Protein AF-A0A395D2G0-F1 (afdb_monomer_lite)

Radius of gyration: 17.2 Å; chains: 1; bounding box: 63×39×37 Å

Sequence (132 aa):
MIFSFTGVAGRALAVDCPNVDVDKVKRAIGGLSEFYGDVPSCLDCQRQKKPIERLICQNSGLRLMEVLDTKAAVYAYENATKSETVHSKPDCSFVHKELSNNCVDAVCVCTNLKEHTNDSRGGESPYYGETR

Secondary structure (DSSP, 8-state):
---------------PPTT--HHHHHHHHHHHHHHHTT---S--TTS--SHHHHHHHH-HHHHHHHHHHHHHHHHHHHHHHS----TTS---HIIIIIIHHH--SHHHHHHHHHHHHHHHHGGGSTTTT---

pLDDT: mean 88.2, std 17.37, range [34.91, 98.56]

Foldseek 3Di:
DDDDDPDPPPPPPQPAAPPDPQVLLVVLLVVLCVPLVLQDQPAPLVDDDFPQSVQCSVHPRSVSLSSSLQSLQQQQVCVVPVDHDPSNDTPCCCVPPVRRPPDDGNNSSNVSSQVSSCVSQPPSRSCHPPDD

Structure (mmCIF, N/CA/C/O backbone):
data_AF-A0A395D2G0-F1
#
_entry.id   AF-A0A395D2G0-F1
#
loop_
_atom_site.group_PDB
_atom_site.id
_atom_site.type_symbol
_atom_site.label_atom_id
_atom_site.label_alt_id
_atom_site.label_comp_id
_atom_site.label_asym_id
_atom_site.label_entity_id
_atom_site.label_seq_id
_atom_site.pdbx_PDB_ins_code
_atom_site.Cartn_x
_atom_site.Cartn_y
_atom_site.Cartn_z
_atom_site.occupancy
_atom_site.B_iso_or_equiv
_atom_site.auth_seq_id
_atom_site.auth_comp_id
_atom_site.auth_asym_id
_atom_site.auth_atom_id
_atom_site.pdbx_PDB_model_num
ATOM 1 N N . MET A 1 1 ? -45.392 -26.521 20.908 1.00 37.88 1 MET A N 1
ATOM 2 C CA . MET A 1 1 ? -44.823 -26.408 19.547 1.00 37.88 1 MET A CA 1
ATOM 3 C C . MET A 1 1 ? -43.849 -25.245 19.561 1.00 37.88 1 MET A C 1
ATOM 5 O O . MET A 1 1 ? -44.244 -24.152 19.939 1.00 37.88 1 MET A O 1
ATOM 9 N N . ILE A 1 2 ? -42.572 -25.517 19.301 1.00 41.78 2 ILE A N 1
ATOM 10 C CA . ILE A 1 2 ? -41.472 -24.548 19.393 1.00 41.78 2 ILE A CA 1
ATOM 11 C C . ILE A 1 2 ? -41.379 -23.826 18.044 1.00 41.78 2 ILE A C 1
ATOM 13 O O . ILE A 1 2 ? -41.197 -24.480 17.021 1.00 41.78 2 ILE A O 1
ATOM 17 N N . PHE A 1 3 ? -41.532 -22.500 18.036 1.00 39.88 3 PHE A N 1
ATOM 18 C CA . PHE A 1 3 ? -41.271 -21.675 16.856 1.00 39.88 3 PHE A CA 1
ATOM 19 C C . PHE A 1 3 ? -39.759 -21.469 16.721 1.00 39.88 3 PHE A C 1
ATOM 21 O O . PHE A 1 3 ? -39.158 -20.670 17.437 1.00 39.88 3 PHE A O 1
ATOM 28 N N . SER A 1 4 ? -39.141 -22.215 15.810 1.00 39.38 4 SER A N 1
ATOM 29 C CA . SER A 1 4 ? -37.765 -21.986 15.377 1.00 39.38 4 SER A CA 1
ATOM 30 C C . SER A 1 4 ? -37.746 -20.862 14.342 1.00 39.38 4 SER A C 1
ATOM 32 O O . SER A 1 4 ? -38.136 -21.063 13.196 1.00 39.38 4 SER A O 1
ATOM 34 N N . PHE A 1 5 ? -37.275 -19.676 14.731 1.00 46.09 5 PHE A N 1
ATOM 35 C CA . PHE A 1 5 ? -36.858 -18.655 13.772 1.00 46.09 5 PHE A CA 1
ATOM 36 C C . PHE A 1 5 ? -35.492 -19.057 13.211 1.00 46.09 5 PHE A C 1
ATOM 38 O O . PHE A 1 5 ? -34.460 -18.882 13.858 1.00 46.09 5 PHE A O 1
ATOM 45 N N . THR A 1 6 ? -35.475 -19.629 12.010 1.00 50.84 6 THR A N 1
ATOM 46 C CA . THR A 1 6 ? -34.250 -19.780 11.224 1.00 50.84 6 THR A CA 1
ATOM 47 C C . THR A 1 6 ? -33.807 -18.396 10.761 1.00 50.84 6 THR A C 1
ATOM 49 O O . THR A 1 6 ? -34.339 -17.850 9.796 1.00 50.84 6 THR A O 1
ATOM 52 N N . GLY A 1 7 ? -32.853 -17.806 11.481 1.00 44.69 7 GLY A N 1
ATOM 53 C CA . GLY A 1 7 ? -32.164 -16.602 11.041 1.00 44.69 7 GLY A CA 1
ATOM 54 C C . GLY A 1 7 ? -31.365 -16.897 9.774 1.00 44.69 7 GLY A C 1
ATOM 55 O O . GLY A 1 7 ? -30.412 -17.673 9.801 1.00 44.69 7 GLY A O 1
ATOM 56 N N . VAL A 1 8 ? -31.742 -16.271 8.660 1.00 47.66 8 VAL A N 1
ATOM 57 C CA . VAL A 1 8 ? -30.880 -16.195 7.480 1.00 47.66 8 VAL A CA 1
ATOM 58 C C . VAL A 1 8 ? -29.808 -15.156 7.790 1.00 47.66 8 VAL A C 1
ATOM 60 O O . VAL A 1 8 ? -30.015 -13.955 7.632 1.00 47.66 8 VAL A O 1
ATOM 63 N N . ALA A 1 9 ? -28.654 -15.617 8.271 1.00 48.56 9 ALA A N 1
ATOM 64 C CA . ALA A 1 9 ? -27.441 -14.816 8.261 1.00 48.56 9 ALA A CA 1
ATOM 65 C C . ALA A 1 9 ? -26.987 -14.688 6.801 1.00 48.56 9 ALA A C 1
ATOM 67 O O . ALA A 1 9 ? -26.249 -15.529 6.286 1.00 48.56 9 ALA A O 1
ATOM 68 N N . GLY A 1 10 ? -27.478 -13.658 6.111 1.00 34.91 10 GLY A N 1
ATOM 69 C CA . GLY A 1 10 ? -26.932 -13.256 4.825 1.00 34.91 10 GLY A CA 1
ATOM 70 C C . GLY A 1 10 ? -25.466 -12.890 5.026 1.00 34.91 10 GLY A C 1
ATOM 71 O O . GLY A 1 10 ? -25.157 -11.849 5.601 1.00 34.91 10 GLY A O 1
ATOM 72 N N . ARG A 1 11 ? -24.549 -13.754 4.583 1.00 41.19 11 ARG A N 1
ATOM 73 C CA . ARG A 1 11 ? -23.164 -13.347 4.360 1.00 41.19 11 ARG A CA 1
ATOM 74 C C . ARG A 1 11 ? -23.221 -12.329 3.230 1.00 41.19 11 ARG A C 1
ATOM 76 O O . ARG A 1 11 ? -23.383 -12.717 2.077 1.00 41.19 11 ARG A O 1
ATOM 83 N N . ALA A 1 12 ? -23.144 -11.042 3.562 1.00 39.81 12 ALA A N 1
ATOM 84 C CA . ALA A 1 12 ? -22.722 -10.050 2.591 1.00 39.81 12 ALA A CA 1
ATOM 85 C C . ALA A 1 12 ? -21.392 -10.572 2.043 1.00 39.81 12 ALA A C 1
ATOM 87 O O . ALA A 1 12 ? -20.414 -10.674 2.787 1.00 39.81 12 ALA A O 1
ATOM 88 N N . LEU A 1 13 ? -21.395 -11.039 0.794 1.00 41.94 13 LEU A N 1
ATOM 89 C CA . LEU A 1 13 ? -20.161 -11.334 0.093 1.00 41.94 13 LEU A CA 1
ATOM 90 C C . LEU A 1 13 ? -19.379 -10.027 0.152 1.00 41.94 13 LEU A C 1
ATOM 92 O O . LEU A 1 13 ? -19.870 -9.007 -0.334 1.00 41.94 13 LEU A O 1
ATOM 96 N N . ALA A 1 14 ? -18.236 -10.031 0.840 1.00 46.56 14 ALA A N 1
ATOM 97 C CA . ALA A 1 14 ? -17.273 -8.959 0.684 1.00 46.56 14 ALA A CA 1
ATOM 98 C C . ALA A 1 14 ? -17.068 -8.857 -0.825 1.00 46.56 14 ALA A C 1
ATOM 100 O O . ALA A 1 14 ? -16.636 -9.827 -1.442 1.00 46.56 14 ALA A O 1
ATOM 101 N N . VAL A 1 15 ? -17.538 -7.765 -1.426 1.00 52.72 15 VAL A N 1
ATOM 102 C CA . VAL A 1 15 ? -17.351 -7.530 -2.851 1.00 52.72 15 VAL A CA 1
ATOM 103 C C . VAL A 1 15 ? -15.842 -7.472 -3.024 1.00 52.72 15 VAL A C 1
ATOM 105 O O . VAL A 1 15 ? -15.211 -6.518 -2.580 1.00 52.72 15 VAL A O 1
ATOM 108 N N . ASP A 1 16 ? -15.261 -8.562 -3.520 1.00 68.69 16 ASP A N 1
ATOM 109 C CA . ASP A 1 16 ? -13.823 -8.680 -3.701 1.00 68.69 16 ASP A CA 1
ATOM 110 C C . ASP A 1 16 ? -13.337 -7.558 -4.609 1.00 68.69 16 ASP A C 1
ATOM 112 O O . ASP A 1 16 ? -14.090 -7.050 -5.446 1.00 68.69 16 ASP A O 1
ATOM 116 N N . CYS A 1 17 ? -12.071 -7.168 -4.456 1.00 75.25 17 CYS A N 1
ATOM 117 C CA . CYS A 1 17 ? -11.519 -6.221 -5.400 1.00 75.25 17 CYS A CA 1
ATOM 118 C C . CYS A 1 17 ? -11.547 -6.822 -6.815 1.00 75.25 17 CYS A C 1
ATOM 120 O O . CYS A 1 17 ? -10.893 -7.847 -7.048 1.00 75.25 17 CYS A O 1
ATOM 122 N N . PRO A 1 18 ? -12.260 -6.201 -7.771 1.00 71.94 18 PRO A N 1
ATOM 123 C CA . PRO A 1 18 ? -12.321 -6.726 -9.118 1.00 71.94 18 PRO A CA 1
ATOM 124 C C . PRO A 1 18 ? -10.930 -6.706 -9.764 1.00 71.94 18 PRO A C 1
ATOM 126 O O . PRO A 1 18 ? -10.187 -5.723 -9.685 1.00 71.94 18 PRO A O 1
ATOM 129 N N . ASN A 1 19 ? -10.608 -7.802 -10.452 1.00 71.94 19 ASN A N 1
ATOM 130 C CA . ASN A 1 19 ? -9.454 -7.918 -11.345 1.00 71.94 19 ASN A CA 1
ATOM 131 C C . ASN A 1 19 ? -8.075 -7.737 -10.678 1.00 71.94 19 ASN A C 1
ATOM 133 O O . ASN A 1 19 ? -7.154 -7.243 -11.319 1.00 71.94 19 ASN A O 1
ATOM 137 N N . VAL A 1 20 ? -7.894 -8.127 -9.409 1.00 81.56 20 VAL A N 1
ATOM 138 C CA . VAL A 1 20 ? -6.548 -8.162 -8.801 1.00 81.56 20 VAL A CA 1
ATOM 139 C C . VAL A 1 20 ? -5.836 -9.463 -9.158 1.00 81.56 20 VAL A C 1
ATOM 141 O O . VAL A 1 20 ? -6.201 -10.540 -8.687 1.00 81.56 20 VAL A O 1
ATOM 144 N N . ASP A 1 21 ? -4.768 -9.354 -9.947 1.00 90.12 21 ASP A N 1
ATOM 145 C CA . ASP A 1 21 ? -3.810 -10.439 -10.163 1.00 90.12 21 ASP A CA 1
ATOM 146 C C . ASP A 1 21 ? -2.882 -10.551 -8.941 1.00 90.12 21 ASP A C 1
ATOM 148 O O . ASP A 1 21 ? -1.852 -9.881 -8.825 1.00 90.12 21 ASP A O 1
ATOM 152 N N . VAL A 1 22 ? -3.276 -11.403 -7.994 1.00 90.19 22 VAL A N 1
ATOM 153 C CA . VAL A 1 22 ? -2.559 -11.611 -6.727 1.00 90.19 22 VAL A CA 1
ATOM 154 C C . VAL A 1 22 ? -1.110 -12.070 -6.947 1.00 90.19 22 VAL A C 1
ATOM 156 O O . VAL A 1 22 ? -0.234 -11.740 -6.144 1.00 90.19 22 VAL A O 1
ATOM 159 N N . ASP A 1 23 ? -0.818 -12.789 -8.031 1.00 93.75 23 ASP A N 1
ATOM 160 C CA . ASP A 1 23 ? 0.535 -13.270 -8.316 1.00 93.75 23 ASP A CA 1
ATOM 161 C C . ASP A 1 23 ? 1.438 -12.155 -8.856 1.00 93.75 23 ASP A C 1
ATOM 163 O O . ASP A 1 23 ? 2.639 -12.136 -8.565 1.00 93.75 23 ASP A O 1
ATOM 167 N N . LYS A 1 24 ? 0.892 -11.176 -9.589 1.00 94.62 24 LYS A N 1
ATOM 168 C CA . LYS A 1 24 ? 1.618 -9.926 -9.880 1.00 94.62 24 LYS A CA 1
ATOM 169 C C . LYS A 1 24 ? 1.917 -9.141 -8.606 1.00 94.62 24 LYS A C 1
ATOM 171 O O . LYS A 1 24 ? 3.056 -8.712 -8.432 1.00 94.62 24 LYS A O 1
ATOM 176 N N . VAL A 1 25 ? 0.949 -9.012 -7.695 1.00 96.62 25 VAL A N 1
ATOM 177 C CA . VAL A 1 25 ? 1.146 -8.302 -6.416 1.00 96.62 25 VAL A CA 1
ATOM 178 C C . VAL A 1 25 ? 2.250 -8.962 -5.588 1.00 96.62 25 VAL A C 1
ATOM 180 O O . VAL A 1 25 ? 3.178 -8.287 -5.148 1.00 96.62 25 VAL A O 1
ATOM 183 N N . LYS A 1 26 ? 2.227 -10.291 -5.435 1.00 96.88 26 LYS A N 1
ATOM 184 C CA . LYS A 1 26 ? 3.279 -11.029 -4.712 1.00 96.88 26 LYS A CA 1
ATOM 185 C C . LYS A 1 26 ? 4.660 -10.861 -5.340 1.00 96.88 26 LYS A C 1
ATOM 187 O O . LYS A 1 26 ? 5.630 -10.667 -4.611 1.00 96.88 26 LYS A O 1
ATOM 192 N N . ARG A 1 27 ? 4.765 -10.910 -6.673 1.00 97.06 27 ARG A N 1
ATOM 193 C CA . ARG A 1 27 ? 6.036 -10.663 -7.378 1.00 97.06 27 ARG A CA 1
ATOM 194 C C . ARG A 1 27 ? 6.542 -9.241 -7.147 1.00 97.06 27 ARG A C 1
ATOM 196 O O . ARG A 1 27 ? 7.724 -9.064 -6.873 1.00 97.06 27 ARG A O 1
ATOM 203 N N . ALA A 1 28 ? 5.652 -8.251 -7.191 1.00 96.88 28 ALA A N 1
ATOM 204 C CA . ALA A 1 28 ? 5.989 -6.858 -6.918 1.00 96.88 28 ALA A CA 1
ATOM 205 C C . ALA A 1 28 ? 6.478 -6.648 -5.474 1.00 96.88 28 ALA A C 1
ATOM 207 O O . ALA A 1 28 ? 7.461 -5.934 -5.273 1.00 96.88 28 ALA A O 1
ATOM 208 N N . ILE A 1 29 ? 5.848 -7.307 -4.491 1.00 98.00 29 ILE A N 1
ATOM 209 C CA . ILE A 1 29 ? 6.317 -7.328 -3.095 1.00 98.00 29 ILE A CA 1
ATOM 210 C C . ILE A 1 29 ? 7.701 -7.970 -3.016 1.00 98.00 29 ILE A C 1
ATOM 212 O O . ILE A 1 29 ? 8.592 -7.406 -2.387 1.00 98.00 29 ILE A O 1
ATOM 216 N N . GLY A 1 30 ? 7.890 -9.126 -3.658 1.00 97.31 30 GLY A N 1
ATOM 217 C CA . GLY A 1 30 ? 9.167 -9.842 -3.682 1.00 97.31 30 GLY A CA 1
ATOM 218 C C . GLY A 1 30 ? 10.310 -8.981 -4.214 1.00 97.31 30 GLY A C 1
ATOM 219 O O . GLY A 1 30 ? 11.353 -8.915 -3.576 1.00 97.31 30 GLY A O 1
ATOM 220 N N . GLY A 1 31 ? 10.079 -8.258 -5.314 1.00 96.69 31 GLY A N 1
ATOM 221 C CA . GLY A 1 31 ? 11.059 -7.328 -5.881 1.00 96.69 31 GLY A CA 1
ATOM 222 C C . GLY A 1 31 ? 11.430 -6.179 -4.938 1.00 96.69 31 GLY A C 1
ATOM 223 O O . GLY A 1 31 ? 12.604 -5.875 -4.786 1.00 96.69 31 GLY A O 1
ATOM 224 N N . LEU A 1 32 ? 10.458 -5.575 -4.242 1.00 96.31 32 LEU A N 1
ATOM 225 C CA . LEU A 1 32 ? 10.760 -4.536 -3.244 1.00 96.31 32 LEU A CA 1
ATOM 226 C C . LEU A 1 32 ? 11.436 -5.099 -1.991 1.00 96.31 32 LEU A C 1
ATOM 228 O O . LEU A 1 32 ? 12.216 -4.405 -1.349 1.00 96.31 32 LEU A O 1
ATOM 232 N N . SER A 1 33 ? 11.149 -6.349 -1.630 1.00 96.31 33 SER A N 1
ATOM 233 C CA . SER A 1 33 ? 11.625 -6.950 -0.380 1.00 96.31 33 SER A CA 1
ATOM 234 C C . SER A 1 33 ? 13.131 -7.216 -0.356 1.00 96.31 33 SER A C 1
ATOM 236 O O . SER A 1 33 ? 13.657 -7.481 0.719 1.00 96.31 33 SER A O 1
ATOM 238 N N . GLU A 1 34 ? 13.821 -7.114 -1.496 1.00 94.38 34 GLU A N 1
ATOM 239 C CA . GLU A 1 34 ? 15.288 -7.145 -1.551 1.00 94.38 34 GLU A CA 1
ATOM 240 C C . GLU A 1 34 ? 15.916 -6.007 -0.727 1.00 94.38 34 GLU A C 1
ATOM 242 O O . GLU A 1 34 ? 16.893 -6.237 -0.020 1.00 94.38 34 GLU A O 1
ATOM 247 N N . PHE A 1 35 ? 15.306 -4.815 -0.749 1.00 94.50 35 PHE A N 1
ATOM 248 C CA . PHE A 1 35 ? 15.795 -3.625 -0.036 1.00 94.50 35 PHE A CA 1
ATOM 249 C C . PHE A 1 35 ? 14.848 -3.147 1.074 1.00 94.50 35 PHE A C 1
ATOM 251 O O . PHE A 1 35 ? 15.294 -2.577 2.061 1.00 94.50 35 PHE A O 1
ATOM 258 N N . TYR A 1 36 ? 13.550 -3.429 0.947 1.00 96.88 36 TYR A N 1
ATOM 259 C CA . TYR A 1 36 ? 12.485 -2.965 1.846 1.00 96.88 36 TYR A CA 1
ATOM 260 C C . TYR A 1 36 ? 11.811 -4.118 2.596 1.00 96.88 36 TYR A C 1
ATOM 262 O O . TYR A 1 36 ? 10.629 -4.047 2.945 1.00 96.88 36 TYR A O 1
ATOM 270 N N . GLY A 1 37 ? 12.509 -5.241 2.787 1.00 95.56 37 GLY A N 1
ATOM 271 C CA . GLY A 1 37 ? 11.954 -6.445 3.414 1.00 95.56 37 GLY A CA 1
ATOM 272 C C . GLY A 1 37 ? 11.499 -6.229 4.862 1.00 95.56 37 GLY A C 1
ATOM 273 O O . GLY A 1 37 ? 10.500 -6.814 5.283 1.00 95.56 37 GLY A O 1
ATOM 274 N N . ASP A 1 38 ? 12.174 -5.340 5.582 1.00 96.50 38 ASP A N 1
ATOM 275 C CA . ASP A 1 38 ? 11.958 -4.992 6.989 1.00 96.50 38 ASP A CA 1
ATOM 276 C C . ASP A 1 38 ? 10.873 -3.928 7.224 1.00 96.50 38 ASP A C 1
ATOM 278 O O . ASP A 1 38 ? 10.442 -3.749 8.364 1.00 96.50 38 ASP A O 1
ATOM 282 N N . VAL A 1 39 ? 10.371 -3.277 6.168 1.00 98.19 39 VAL A N 1
ATOM 283 C CA . VAL A 1 39 ? 9.197 -2.394 6.252 1.00 98.19 39 VAL A CA 1
ATOM 284 C C . VAL A 1 39 ? 7.956 -3.233 6.605 1.00 98.19 39 VAL A C 1
ATOM 286 O O . VAL A 1 39 ? 7.554 -4.090 5.801 1.00 98.19 39 VAL A O 1
ATOM 289 N N . PRO A 1 40 ? 7.329 -3.032 7.778 1.00 97.19 40 PRO A N 1
ATOM 290 C CA . PRO A 1 40 ? 6.145 -3.776 8.184 1.00 97.19 40 PRO A CA 1
ATOM 291 C C . PRO A 1 40 ? 4.887 -3.272 7.458 1.00 97.19 40 PRO A C 1
ATOM 293 O O . PRO A 1 40 ? 4.874 -2.191 6.879 1.00 97.19 40 PRO A O 1
ATOM 296 N N . SER A 1 41 ? 3.804 -4.051 7.535 1.00 97.06 41 SER A N 1
ATOM 297 C CA . SER A 1 41 ? 2.452 -3.551 7.236 1.00 97.06 41 SER A CA 1
ATOM 298 C C . SER A 1 41 ? 2.087 -2.433 8.214 1.00 97.06 41 SER A C 1
ATOM 300 O O . SER A 1 41 ? 2.455 -2.494 9.392 1.00 97.06 41 SER A O 1
ATOM 302 N N . CYS A 1 42 ? 1.312 -1.456 7.753 1.00 97.00 42 CYS A N 1
ATOM 303 C CA . CYS A 1 42 ? 0.741 -0.423 8.606 1.00 97.00 42 CYS A CA 1
ATOM 304 C C . CYS A 1 42 ? -0.385 -0.949 9.504 1.00 97.00 42 CYS A C 1
ATOM 306 O O . CYS A 1 42 ? -0.770 -0.298 10.476 1.00 97.00 42 CYS A O 1
ATOM 308 N N . LEU A 1 43 ? -0.921 -2.139 9.224 1.00 96.75 43 LEU A N 1
ATOM 309 C CA . LEU A 1 43 ? -2.029 -2.715 9.974 1.00 96.75 43 LEU A CA 1
ATOM 310 C C . LEU A 1 43 ? -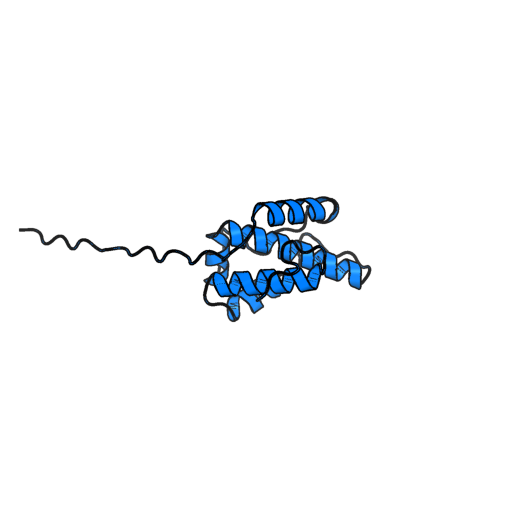1.580 -3.794 10.965 1.00 96.75 43 LEU A C 1
ATOM 312 O O . LEU A 1 43 ? -1.150 -4.889 10.597 1.00 96.75 43 LEU A O 1
ATOM 316 N N . ASP A 1 44 ? -1.833 -3.546 12.253 1.00 95.19 44 ASP A N 1
ATOM 317 C CA . ASP A 1 44 ? -1.884 -4.609 13.257 1.00 95.19 44 ASP A CA 1
ATOM 318 C C . ASP A 1 44 ? -3.230 -5.343 13.150 1.00 95.19 44 ASP A C 1
ATOM 320 O O . ASP A 1 44 ? -4.248 -4.931 13.724 1.00 95.19 44 ASP A O 1
ATOM 324 N N . CYS A 1 45 ? -3.227 -6.472 12.434 1.00 95.19 45 CYS A N 1
ATOM 325 C CA . CYS A 1 45 ? -4.407 -7.314 12.248 1.00 95.19 45 CYS A CA 1
ATOM 326 C C . CYS A 1 45 ? -4.898 -8.050 13.513 1.00 95.19 45 CYS A C 1
ATOM 328 O O . CYS A 1 45 ? -5.900 -8.760 13.442 1.00 95.19 45 CYS A O 1
ATOM 330 N N . GLN A 1 46 ? -4.334 -7.780 14.695 1.00 95.00 46 GLN A N 1
ATOM 331 C CA . GLN A 1 46 ? -4.922 -8.157 15.987 1.00 95.00 46 GLN A CA 1
ATOM 332 C C . GLN A 1 46 ? -5.568 -6.982 16.748 1.00 95.00 46 GLN A C 1
ATOM 334 O O . GLN A 1 46 ? -6.311 -7.213 17.701 1.00 95.00 46 GLN A O 1
ATOM 339 N N . ARG A 1 47 ? -5.308 -5.722 16.359 1.00 93.50 47 ARG A N 1
ATOM 340 C CA . ARG A 1 47 ? -5.733 -4.518 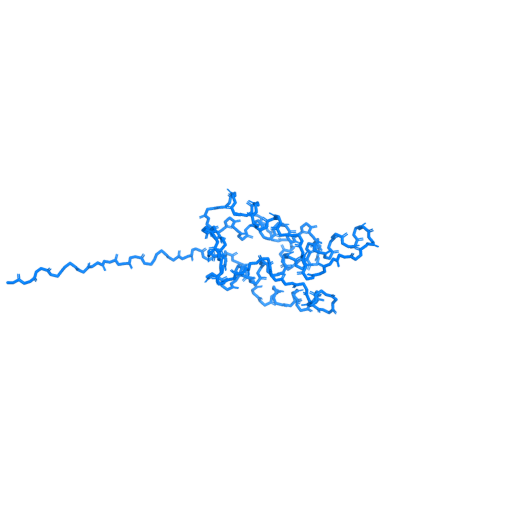17.105 1.00 93.50 47 ARG A CA 1
ATOM 341 C C . ARG A 1 47 ? -6.323 -3.397 16.234 1.00 93.50 47 ARG A C 1
ATOM 343 O O . ARG A 1 47 ? -6.043 -2.220 16.461 1.00 93.50 47 ARG A O 1
ATOM 350 N N . GLN A 1 48 ? -7.164 -3.732 15.258 1.00 92.56 48 GLN A N 1
ATOM 351 C CA . GLN A 1 48 ? -7.802 -2.736 14.386 1.00 92.56 48 GLN A CA 1
ATOM 352 C C . GLN A 1 48 ? -8.838 -1.922 15.154 1.00 92.56 48 GLN A C 1
ATOM 354 O O . GLN A 1 48 ? -9.663 -2.466 15.893 1.00 92.56 48 GLN A O 1
ATOM 359 N N . LYS A 1 49 ? -8.866 -0.615 14.906 1.00 90.12 49 LYS A N 1
ATOM 360 C CA . LYS A 1 49 ? -9.856 0.281 15.513 1.00 90.12 49 LYS A CA 1
ATOM 361 C C . LYS A 1 49 ? -10.959 0.600 14.517 1.00 90.12 49 LYS A C 1
ATOM 363 O O . LYS A 1 49 ? -12.143 0.569 14.871 1.00 90.12 49 LYS A O 1
ATOM 368 N N . LYS A 1 50 ? -10.591 0.845 13.258 1.00 94.50 50 LYS A N 1
ATOM 369 C CA . LYS A 1 50 ? -11.519 1.331 12.234 1.00 94.50 50 LYS A CA 1
ATOM 370 C C . LYS A 1 50 ? -12.124 0.185 11.407 1.00 94.50 50 LYS A C 1
ATOM 372 O O . LYS A 1 50 ? -11.468 -0.838 11.210 1.00 94.50 50 LYS A O 1
ATOM 377 N N . PRO A 1 51 ? -13.373 0.320 10.919 1.00 96.00 51 PRO A N 1
ATOM 378 C CA . PRO A 1 51 ? -14.011 -0.707 10.091 1.00 96.00 51 PRO A CA 1
ATOM 379 C C . PRO A 1 51 ? -13.217 -1.064 8.828 1.00 96.00 51 PRO A C 1
ATOM 381 O O . PRO A 1 51 ? -13.108 -2.241 8.504 1.00 96.00 51 PRO A O 1
ATOM 384 N N . ILE A 1 52 ? -12.612 -0.075 8.163 1.00 96.38 52 ILE A N 1
ATOM 385 C CA . ILE A 1 52 ? -11.801 -0.296 6.957 1.00 96.38 52 ILE A CA 1
ATOM 386 C C . ILE A 1 52 ? -10.529 -1.096 7.246 1.00 96.38 52 ILE A C 1
ATOM 388 O O . ILE A 1 52 ? -10.221 -2.029 6.514 1.00 96.38 52 ILE A O 1
ATOM 392 N N . GLU A 1 53 ? -9.842 -0.821 8.354 1.00 96.75 53 GLU A N 1
ATOM 393 C CA . GLU A 1 53 ? -8.690 -1.624 8.787 1.00 96.75 53 GLU A CA 1
ATOM 394 C C . GLU A 1 53 ? -9.093 -3.094 9.005 1.00 96.75 53 GLU A C 1
ATOM 396 O O . GLU A 1 53 ? -8.387 -4.007 8.578 1.00 96.75 53 GLU A O 1
ATOM 401 N N . ARG A 1 54 ? -10.260 -3.338 9.626 1.00 96.44 54 ARG A N 1
ATOM 402 C CA . ARG A 1 54 ? -10.803 -4.700 9.801 1.00 96.44 54 ARG A CA 1
ATOM 403 C C . ARG A 1 54 ? -11.108 -5.358 8.462 1.00 96.44 54 ARG A C 1
ATOM 405 O O . ARG A 1 54 ? -10.772 -6.523 8.279 1.00 96.44 54 ARG A O 1
ATOM 412 N N . LEU A 1 55 ? -11.717 -4.614 7.541 1.00 95.50 55 LEU A N 1
ATOM 413 C CA . LEU A 1 55 ? -12.033 -5.090 6.199 1.00 95.50 55 LEU A CA 1
ATOM 414 C C . LEU A 1 55 ? -10.761 -5.515 5.453 1.00 95.50 55 LEU A C 1
ATOM 416 O O . LEU A 1 55 ? -10.726 -6.614 4.903 1.00 95.50 55 LEU A O 1
ATOM 420 N N . ILE A 1 56 ? -9.703 -4.699 5.492 1.00 95.31 56 ILE A N 1
ATOM 421 C CA . ILE A 1 56 ? -8.409 -5.035 4.878 1.00 95.31 56 ILE A CA 1
ATOM 422 C C . ILE A 1 56 ? -7.824 -6.289 5.533 1.00 95.31 56 ILE A C 1
ATOM 424 O O . ILE A 1 56 ? -7.437 -7.224 4.840 1.00 95.31 56 ILE A O 1
ATOM 428 N N . CYS A 1 57 ? -7.815 -6.364 6.865 1.00 96.06 57 CYS A N 1
ATOM 429 C CA . CYS A 1 57 ? -7.276 -7.518 7.586 1.00 96.06 57 CYS A CA 1
ATOM 430 C C . CYS A 1 57 ? -8.036 -8.832 7.336 1.00 96.06 57 CYS A C 1
ATOM 432 O O . CYS A 1 57 ? -7.444 -9.906 7.460 1.00 96.06 57 CYS A O 1
ATOM 434 N N . GLN A 1 58 ? -9.325 -8.762 6.993 1.00 94.62 58 GLN A N 1
ATOM 435 C CA . GLN A 1 58 ? -10.164 -9.924 6.685 1.00 94.62 58 GLN A CA 1
ATOM 436 C C . GLN A 1 58 ? -10.102 -10.348 5.209 1.00 94.62 58 GLN A C 1
ATOM 438 O O . GLN A 1 58 ? -10.491 -11.473 4.895 1.00 94.62 58 GLN A O 1
ATOM 443 N N . ASN A 1 59 ? -9.597 -9.494 4.314 1.00 92.94 59 ASN A N 1
ATOM 444 C CA . ASN A 1 59 ? -9.439 -9.797 2.894 1.00 92.94 59 ASN A CA 1
ATOM 445 C C . ASN A 1 59 ? -7.953 -9.990 2.548 1.00 92.94 59 ASN A C 1
ATOM 447 O O . ASN A 1 59 ? -7.158 -9.052 2.568 1.00 92.94 59 ASN A O 1
ATOM 451 N N . SER A 1 60 ? -7.562 -11.219 2.205 1.00 91.88 60 SER A N 1
ATOM 452 C CA . SER A 1 60 ? -6.160 -11.552 1.915 1.00 91.88 60 SER A CA 1
ATOM 453 C C . SER A 1 60 ? -5.593 -10.803 0.705 1.00 91.88 60 SER A C 1
ATOM 455 O O . SER A 1 60 ? -4.408 -10.471 0.711 1.00 91.88 60 SER A O 1
ATOM 457 N N . GLY A 1 61 ? -6.421 -10.505 -0.300 1.00 93.25 61 GLY A N 1
ATOM 458 C CA . GLY A 1 61 ? -6.036 -9.700 -1.456 1.00 93.25 61 GLY A CA 1
ATOM 459 C C . GLY A 1 61 ? -5.714 -8.268 -1.047 1.00 93.25 61 GLY A C 1
ATOM 460 O O . GLY A 1 61 ? -4.588 -7.820 -1.245 1.00 93.25 61 GLY A O 1
ATOM 461 N N . LEU A 1 62 ? -6.653 -7.585 -0.387 1.00 95.31 62 LEU A N 1
ATOM 462 C CA . LEU A 1 62 ? -6.450 -6.209 0.086 1.00 95.31 62 LEU A CA 1
ATOM 463 C C . LEU A 1 62 ? -5.275 -6.096 1.057 1.00 95.31 62 LEU A C 1
ATOM 465 O O . LEU A 1 62 ? -4.537 -5.117 1.011 1.00 95.31 62 LEU A O 1
ATOM 469 N N . ARG A 1 63 ? -5.055 -7.109 1.899 1.00 95.94 63 ARG A N 1
ATOM 470 C CA . ARG A 1 63 ? -3.893 -7.145 2.788 1.00 95.94 63 ARG A CA 1
ATOM 471 C C . ARG A 1 63 ? -2.571 -7.203 2.023 1.00 95.94 63 ARG A C 1
ATOM 473 O O . ARG A 1 63 ? -1.624 -6.529 2.403 1.00 95.94 63 ARG A O 1
ATOM 480 N N . LEU A 1 64 ? -2.485 -7.996 0.954 1.00 96.69 64 LEU A N 1
ATOM 481 C CA . LEU A 1 64 ? -1.287 -8.012 0.107 1.00 96.69 64 LEU A CA 1
ATOM 482 C C . LEU A 1 64 ? -1.092 -6.672 -0.606 1.00 96.69 64 LEU A C 1
ATOM 484 O O . LEU A 1 64 ? 0.033 -6.194 -0.703 1.00 96.69 64 LEU A O 1
ATOM 488 N N . MET A 1 65 ? -2.179 -6.058 -1.070 1.00 97.44 65 MET A N 1
ATOM 489 C CA . MET A 1 65 ? -2.126 -4.739 -1.698 1.00 97.44 65 MET A CA 1
ATOM 490 C C . MET A 1 65 ? -1.631 -3.661 -0.727 1.00 97.44 65 MET A C 1
ATOM 492 O O . MET A 1 65 ? -0.774 -2.877 -1.104 1.00 97.44 65 MET A O 1
ATOM 496 N N . GLU A 1 66 ? -2.103 -3.658 0.522 1.00 98.06 66 GLU A N 1
ATOM 497 C CA . GLU A 1 66 ? -1.647 -2.733 1.572 1.00 98.06 66 GLU A CA 1
ATOM 498 C C . GLU A 1 66 ? -0.163 -2.916 1.918 1.00 98.06 66 GLU A C 1
ATOM 500 O O . GLU A 1 66 ? 0.566 -1.933 2.064 1.00 98.06 66 GLU A O 1
ATOM 505 N N . VAL A 1 67 ? 0.317 -4.162 1.980 1.00 98.31 67 VAL A N 1
ATOM 506 C CA . VAL A 1 67 ? 1.743 -4.446 2.192 1.00 98.31 67 VAL A CA 1
ATOM 507 C C . VAL A 1 67 ? 2.583 -3.917 1.034 1.00 98.31 67 VAL A C 1
ATOM 509 O O . VAL A 1 67 ? 3.639 -3.325 1.261 1.00 98.31 67 VAL A O 1
ATOM 512 N N . LEU A 1 68 ? 2.139 -4.144 -0.207 1.00 98.44 68 LEU A N 1
ATOM 513 C CA . LEU A 1 68 ? 2.821 -3.616 -1.385 1.00 98.44 68 LEU A CA 1
ATOM 514 C C . LEU A 1 68 ? 2.857 -2.086 -1.357 1.00 98.44 68 LEU A C 1
ATOM 516 O O . LEU A 1 68 ? 3.920 -1.511 -1.567 1.00 98.44 68 LEU A O 1
ATOM 520 N N . ASP A 1 69 ? 1.717 -1.460 -1.083 1.00 98.44 69 ASP A N 1
ATOM 521 C CA . ASP A 1 69 ? 1.553 -0.011 -1.042 1.00 98.44 69 ASP A CA 1
ATOM 522 C C . ASP A 1 69 ? 2.480 0.642 -0.011 1.00 98.44 69 ASP A C 1
ATOM 524 O O . ASP A 1 69 ? 3.243 1.544 -0.344 1.00 98.44 69 ASP A O 1
ATOM 528 N N . THR A 1 70 ? 2.520 0.100 1.209 1.00 98.44 70 THR A N 1
ATOM 529 C CA . THR A 1 70 ? 3.383 0.609 2.286 1.00 98.44 70 THR A CA 1
ATOM 530 C C . THR A 1 70 ? 4.862 0.556 1.892 1.00 98.44 70 THR A C 1
ATOM 532 O O . THR A 1 70 ? 5.598 1.526 2.076 1.00 98.44 70 THR A O 1
ATOM 535 N N . LYS A 1 71 ? 5.313 -0.560 1.301 1.00 98.56 71 LYS A N 1
ATOM 536 C CA . LYS A 1 71 ? 6.697 -0.697 0.814 1.00 98.56 71 LYS A CA 1
ATOM 537 C C . LYS A 1 71 ? 6.985 0.245 -0.356 1.00 98.56 71 LYS A C 1
ATOM 539 O O . LYS A 1 71 ? 8.061 0.832 -0.420 1.00 98.56 71 LYS A O 1
ATOM 544 N N . ALA A 1 72 ? 6.033 0.390 -1.274 1.00 98.25 72 ALA A N 1
ATOM 545 C CA . ALA A 1 72 ? 6.158 1.267 -2.429 1.00 98.25 72 ALA A CA 1
ATOM 546 C C . ALA A 1 72 ? 6.256 2.744 -2.020 1.00 98.25 72 ALA A C 1
ATOM 548 O O . ALA A 1 72 ? 7.078 3.463 -2.579 1.00 98.25 72 ALA A O 1
ATOM 549 N N . ALA A 1 73 ? 5.476 3.175 -1.028 1.00 98.19 73 ALA A N 1
ATOM 550 C CA . ALA A 1 73 ? 5.494 4.543 -0.522 1.00 98.19 73 ALA A CA 1
ATOM 551 C C . ALA A 1 73 ? 6.841 4.900 0.126 1.00 98.19 73 ALA A C 1
ATOM 553 O O . ALA A 1 73 ? 7.391 5.970 -0.141 1.00 98.19 73 ALA A O 1
ATOM 554 N N . VAL A 1 74 ? 7.412 3.981 0.918 1.00 98.38 74 VAL A N 1
ATOM 555 C CA . VAL A 1 74 ? 8.767 4.143 1.473 1.00 98.38 74 VAL A CA 1
ATOM 556 C C . VAL A 1 74 ? 9.790 4.266 0.344 1.00 98.38 74 VAL A C 1
ATOM 558 O O . VAL A 1 74 ? 10.514 5.258 0.288 1.00 98.38 74 VAL A O 1
ATOM 561 N N . TYR A 1 75 ? 9.787 3.329 -0.610 1.00 97.56 75 TYR A N 1
ATOM 562 C CA . TYR A 1 75 ? 10.662 3.388 -1.785 1.00 97.56 75 TYR A CA 1
ATOM 563 C C . TYR A 1 75 ? 10.559 4.729 -2.527 1.00 97.56 75 TYR A C 1
ATOM 565 O O . TYR A 1 75 ? 11.577 5.354 -2.831 1.00 97.56 75 TYR A O 1
ATOM 573 N N . ALA A 1 76 ? 9.338 5.188 -2.809 1.00 97.88 76 ALA A N 1
ATOM 574 C CA . ALA A 1 76 ? 9.102 6.424 -3.542 1.00 97.88 76 ALA A CA 1
ATOM 575 C C . ALA A 1 76 ? 9.668 7.636 -2.790 1.00 97.88 76 ALA A C 1
ATOM 577 O O . ALA A 1 76 ? 10.366 8.462 -3.384 1.00 97.88 76 ALA A O 1
ATOM 578 N N . TYR A 1 77 ? 9.423 7.715 -1.479 1.00 97.88 77 TYR A N 1
ATOM 579 C CA . TYR A 1 77 ? 9.937 8.787 -0.633 1.00 97.88 77 TYR A CA 1
ATOM 580 C C . TYR A 1 77 ? 11.468 8.811 -0.609 1.00 97.88 77 TYR A C 1
ATOM 582 O O . TYR A 1 77 ? 12.080 9.856 -0.843 1.00 97.88 77 TYR A O 1
ATOM 590 N N . GLU A 1 78 ? 12.110 7.672 -0.357 1.00 97.94 78 GLU A N 1
ATOM 591 C CA . GLU A 1 78 ? 13.570 7.594 -0.265 1.00 97.94 78 GLU A CA 1
ATOM 592 C C . GLU A 1 78 ? 14.239 7.853 -1.611 1.00 97.94 78 GLU A C 1
ATOM 594 O O . GLU A 1 78 ? 15.237 8.571 -1.691 1.00 97.94 78 GLU A O 1
ATOM 599 N N . ASN A 1 79 ? 13.663 7.344 -2.701 1.00 96.31 79 ASN A N 1
ATOM 600 C CA . ASN A 1 79 ? 14.174 7.614 -4.034 1.00 96.31 79 ASN A CA 1
ATOM 601 C C . ASN A 1 79 ? 14.021 9.097 -4.414 1.00 96.31 79 ASN A C 1
ATOM 603 O O . ASN A 1 79 ? 14.911 9.647 -5.066 1.00 96.31 79 ASN A O 1
ATOM 607 N N . ALA A 1 80 ? 12.942 9.762 -3.996 1.00 97.06 80 ALA A N 1
ATOM 608 C CA . ALA A 1 80 ? 12.735 11.188 -4.246 1.00 97.06 80 ALA A CA 1
ATOM 609 C C . ALA A 1 80 ? 13.664 12.075 -3.399 1.00 97.06 80 ALA A C 1
ATOM 611 O O . ALA A 1 80 ? 14.222 13.050 -3.902 1.00 97.06 80 ALA A O 1
ATOM 612 N N . THR A 1 81 ? 13.854 11.734 -2.124 1.00 97.62 81 THR A N 1
ATOM 613 C CA . THR A 1 81 ? 14.584 12.566 -1.150 1.00 97.62 81 THR A CA 1
ATOM 614 C C . THR A 1 81 ? 16.056 12.195 -0.987 1.00 97.62 81 THR A C 1
ATOM 616 O O . THR A 1 81 ? 16.813 12.947 -0.375 1.00 97.62 81 THR A O 1
ATOM 619 N N . LYS A 1 82 ? 16.474 11.041 -1.519 1.00 97.25 82 LYS A N 1
ATOM 620 C CA . LYS A 1 82 ? 17.812 10.451 -1.340 1.00 97.25 82 LYS A CA 1
ATOM 621 C C . LYS A 1 82 ? 18.196 10.264 0.131 1.00 97.25 82 LYS A C 1
ATOM 623 O O . LYS A 1 82 ? 19.370 10.349 0.480 1.00 97.25 82 LYS A O 1
ATOM 628 N N . SER A 1 83 ? 17.199 10.032 0.980 1.00 96.69 83 SER A N 1
ATOM 629 C CA . SER A 1 83 ? 17.351 9.861 2.425 1.00 96.69 83 SER A CA 1
ATOM 630 C C . SER A 1 83 ? 16.632 8.597 2.868 1.00 96.69 83 SER A C 1
ATOM 632 O O . SER A 1 83 ? 15.467 8.430 2.531 1.00 96.69 83 SER A O 1
ATOM 634 N N . GLU A 1 84 ? 17.313 7.746 3.631 1.00 96.50 84 GLU A N 1
ATOM 635 C CA . GLU A 1 84 ? 16.739 6.521 4.195 1.00 96.50 84 GLU A CA 1
ATOM 636 C C . GLU A 1 84 ? 15.802 6.850 5.368 1.00 96.50 84 GLU A C 1
ATOM 638 O O . GLU A 1 84 ? 16.086 7.715 6.206 1.00 96.50 84 GLU A O 1
ATOM 643 N N . THR A 1 85 ? 14.663 6.171 5.419 1.00 95.69 85 THR A N 1
ATOM 644 C CA . THR A 1 85 ? 13.673 6.277 6.488 1.00 95.69 85 THR A CA 1
ATOM 645 C C . THR A 1 85 ? 13.919 5.224 7.564 1.00 95.69 85 THR A C 1
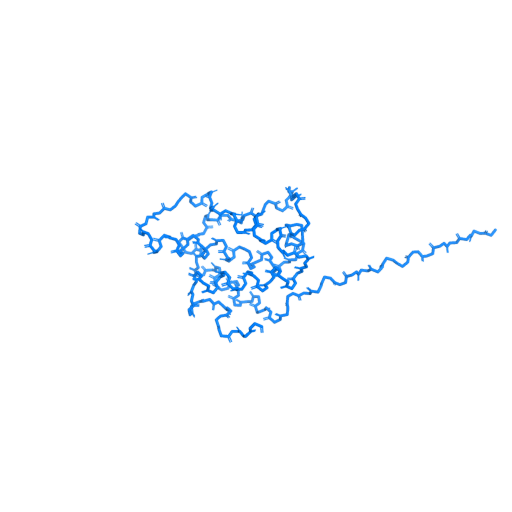ATOM 647 O O . THR A 1 85 ? 14.666 4.265 7.401 1.00 95.69 85 THR A O 1
ATOM 650 N N . VAL A 1 86 ? 13.257 5.367 8.712 1.00 96.25 86 VAL A N 1
ATOM 651 C CA . VAL A 1 86 ? 13.250 4.299 9.716 1.00 96.25 86 VAL A CA 1
ATOM 652 C C . VAL A 1 86 ? 12.221 3.250 9.292 1.00 96.25 86 VAL A C 1
ATOM 654 O O . VAL A 1 86 ? 11.059 3.345 9.681 1.00 96.25 86 VAL A O 1
ATOM 657 N N . HIS A 1 87 ? 12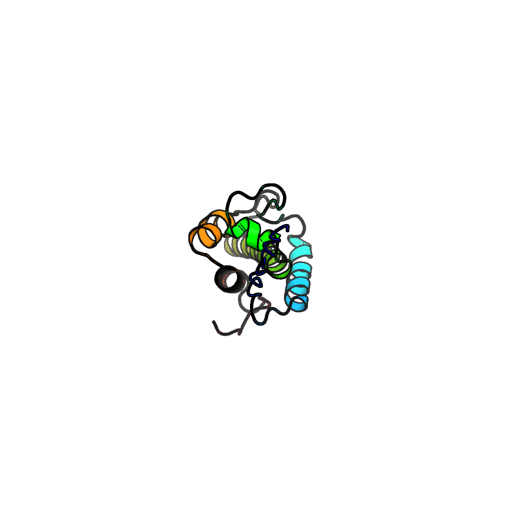.643 2.234 8.535 1.00 97.38 87 HIS A N 1
ATOM 658 C CA . HIS A 1 87 ? 11.759 1.202 7.969 1.00 97.38 87 HIS A CA 1
ATOM 659 C C . HIS A 1 87 ? 10.826 0.533 8.986 1.00 97.38 87 HIS A C 1
ATOM 661 O O . HIS A 1 87 ? 9.681 0.240 8.668 1.00 97.38 87 HIS A O 1
ATOM 667 N N . SER A 1 88 ? 11.266 0.345 10.236 1.00 96.31 88 SER A N 1
ATOM 668 C CA . SER A 1 88 ? 10.424 -0.219 11.309 1.00 96.31 88 SER A CA 1
ATOM 669 C C . SER A 1 88 ? 9.226 0.657 11.714 1.00 96.31 88 SER A C 1
ATOM 671 O O . SER A 1 88 ? 8.366 0.210 12.477 1.00 96.31 88 SER A O 1
ATOM 673 N N . LYS A 1 89 ? 9.173 1.909 11.247 1.00 96.12 89 LYS A N 1
ATOM 674 C CA . LYS A 1 89 ? 8.129 2.902 11.528 1.00 96.12 89 LYS A CA 1
ATOM 675 C C . LYS A 1 89 ? 7.793 3.693 10.252 1.00 96.12 89 LYS A C 1
ATOM 677 O O . LYS A 1 89 ? 8.076 4.893 10.203 1.00 96.12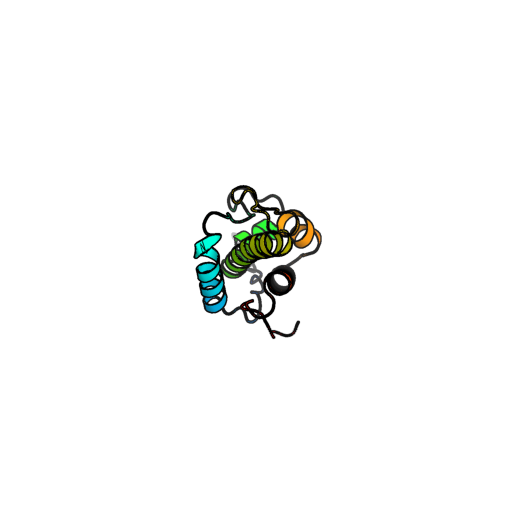 89 LYS A O 1
ATOM 682 N N . PRO A 1 90 ? 7.213 3.044 9.228 1.00 97.00 90 PRO A N 1
ATOM 683 C CA . PRO A 1 90 ? 6.848 3.729 7.994 1.00 97.00 90 PRO A CA 1
ATOM 684 C C . PRO A 1 90 ? 5.732 4.751 8.256 1.00 97.00 90 PRO A C 1
ATOM 686 O O . PRO A 1 90 ? 5.001 4.650 9.249 1.00 97.00 90 PRO A O 1
ATOM 689 N N . ASP A 1 91 ? 5.583 5.737 7.369 1.00 96.75 91 ASP A N 1
ATOM 690 C CA . ASP A 1 91 ? 4.417 6.618 7.433 1.00 96.75 91 ASP A CA 1
ATOM 691 C C . ASP A 1 91 ? 3.157 5.853 7.014 1.00 96.75 91 ASP A C 1
ATOM 693 O O . ASP A 1 91 ? 2.984 5.466 5.863 1.00 96.75 91 ASP A O 1
ATOM 697 N N . CYS A 1 92 ? 2.260 5.664 7.975 1.00 97.31 92 CYS A N 1
ATOM 698 C CA . CYS A 1 92 ? 0.999 4.954 7.804 1.00 97.31 92 CYS A CA 1
ATOM 699 C C . CYS A 1 92 ? -0.205 5.897 7.703 1.00 97.31 92 CYS A C 1
ATOM 701 O O . CYS A 1 92 ? -1.353 5.480 7.900 1.00 97.31 92 CYS A O 1
ATOM 703 N N . SER A 1 93 ? 0.035 7.188 7.452 1.00 97.50 93 SER A N 1
ATOM 704 C CA . SER A 1 93 ? -1.010 8.203 7.343 1.00 97.50 93 SER A CA 1
ATOM 705 C C . SER A 1 93 ? -2.027 7.878 6.246 1.00 97.50 93 SER A C 1
ATOM 707 O O . SER A 1 93 ? -3.227 7.967 6.515 1.00 97.50 93 SER A O 1
ATOM 709 N N . PHE A 1 94 ? -1.581 7.395 5.084 1.00 97.94 94 PHE A N 1
ATOM 710 C CA . PHE A 1 94 ? -2.453 6.956 3.993 1.00 97.94 94 PHE A CA 1
ATOM 711 C C . PHE A 1 94 ? -3.457 5.884 4.454 1.00 97.94 94 PHE A C 1
ATOM 713 O O . PHE A 1 94 ? -4.672 6.066 4.360 1.00 97.94 94 PHE A O 1
ATOM 720 N N . VAL A 1 95 ? -2.980 4.804 5.079 1.00 96.94 95 VAL A N 1
ATOM 721 C CA . VAL A 1 95 ? -3.839 3.699 5.537 1.00 96.94 95 VAL A CA 1
ATOM 722 C C . VAL A 1 95 ? -4.753 4.122 6.696 1.00 96.94 95 VAL A C 1
ATOM 724 O O . VAL A 1 95 ? -5.975 3.925 6.658 1.00 96.94 95 VAL A O 1
ATOM 727 N N . HIS A 1 96 ? -4.196 4.736 7.744 1.00 96.44 96 HIS A N 1
ATOM 728 C CA . HIS A 1 96 ? -4.958 5.041 8.959 1.00 96.44 96 HIS A CA 1
ATOM 729 C C . HIS A 1 96 ? -5.858 6.266 8.838 1.00 96.44 96 HIS A C 1
ATOM 731 O O . HIS A 1 96 ? -6.827 6.378 9.596 1.00 96.44 96 HIS A O 1
ATOM 737 N N . LYS A 1 97 ? -5.547 7.217 7.955 1.00 95.88 97 LYS A N 1
ATOM 738 C CA . LYS A 1 97 ? -6.339 8.439 7.786 1.00 95.88 97 LYS A CA 1
ATOM 739 C C . LYS A 1 97 ? -7.093 8.410 6.474 1.00 95.88 97 LYS A C 1
ATOM 741 O O . LYS A 1 97 ? -8.312 8.473 6.521 1.00 95.88 97 LYS A O 1
ATOM 746 N N . GLU A 1 98 ? -6.411 8.295 5.346 1.00 96.06 98 GLU A N 1
ATOM 747 C CA . GLU A 1 98 ? -7.057 8.477 4.045 1.00 96.06 98 GLU A CA 1
ATOM 748 C C . GLU A 1 98 ? -7.986 7.313 3.717 1.00 96.06 98 GLU A C 1
ATOM 750 O O . GLU A 1 98 ? -9.201 7.510 3.673 1.00 96.06 98 GLU A O 1
ATOM 755 N N . LEU A 1 99 ? -7.462 6.086 3.624 1.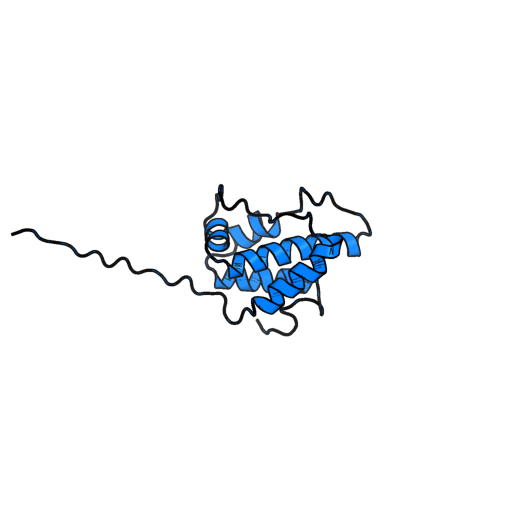00 95.94 99 LEU A N 1
ATOM 756 C CA . LEU A 1 99 ? -8.291 4.903 3.366 1.00 95.94 99 LEU A CA 1
ATOM 757 C C . LEU A 1 99 ? -9.388 4.768 4.418 1.00 95.94 99 LEU A C 1
ATOM 759 O O . LEU A 1 99 ? -10.562 4.586 4.101 1.00 95.94 99 LEU A O 1
ATOM 763 N N . SER A 1 100 ? -9.014 4.891 5.689 1.00 94.12 100 SER A N 1
ATOM 764 C CA . SER A 1 100 ? -9.946 4.601 6.771 1.00 94.12 100 SER A CA 1
ATOM 765 C C . SER A 1 100 ? -11.017 5.667 7.012 1.00 94.12 100 SER A C 1
ATOM 767 O O . SER A 1 100 ? -11.995 5.362 7.695 1.00 94.12 100 SER A O 1
ATOM 769 N N . ASN A 1 101 ? -10.841 6.897 6.520 1.00 94.38 101 ASN A N 1
ATOM 770 C CA . ASN A 1 101 ? -11.857 7.949 6.631 1.00 94.38 101 ASN A CA 1
ATOM 771 C C . ASN A 1 101 ? -12.660 8.129 5.335 1.00 94.38 101 ASN A C 1
ATOM 773 O O . ASN A 1 101 ? -13.802 8.576 5.411 1.00 94.38 101 ASN A O 1
ATOM 777 N N . ASN A 1 102 ? -12.082 7.800 4.175 1.00 94.88 102 ASN A N 1
ATOM 778 C CA . ASN A 1 102 ? -12.691 8.085 2.874 1.00 94.88 102 ASN A CA 1
ATOM 779 C C . ASN A 1 102 ? -13.349 6.859 2.229 1.00 94.88 102 ASN A C 1
ATOM 781 O O . ASN A 1 102 ? -14.216 7.026 1.374 1.00 94.88 102 ASN A O 1
ATOM 785 N N . CYS A 1 103 ? -12.978 5.640 2.633 1.00 96.00 103 CYS A N 1
ATOM 786 C CA . CYS A 1 103 ? -13.593 4.425 2.114 1.00 96.00 103 CYS A CA 1
ATOM 787 C C . CYS A 1 103 ? -14.659 3.838 3.032 1.00 96.00 103 CYS A C 1
ATOM 789 O O . CYS A 1 103 ? -14.594 3.929 4.257 1.00 96.00 103 CYS A O 1
ATOM 791 N N . VAL A 1 104 ? -15.635 3.183 2.401 1.00 94.25 104 VAL A N 1
ATOM 792 C CA . VAL A 1 104 ? -16.745 2.488 3.071 1.00 94.25 104 VAL A CA 1
ATOM 793 C C . VAL A 1 104 ? -16.817 0.998 2.727 1.00 94.25 104 VAL A C 1
ATOM 795 O O . VAL A 1 104 ? -17.493 0.246 3.424 1.00 94.25 104 VAL A O 1
ATOM 798 N N . ASP A 1 105 ? -16.099 0.555 1.692 1.00 93.75 105 ASP A N 1
ATOM 799 C CA . ASP A 1 105 ? -16.111 -0.822 1.205 1.00 93.75 105 ASP A CA 1
ATOM 800 C C . ASP A 1 105 ? -14.764 -1.249 0.588 1.00 93.75 105 ASP A C 1
ATOM 802 O O . ASP A 1 105 ? -13.812 -0.472 0.479 1.00 93.75 105 ASP A O 1
ATOM 806 N N . ALA A 1 106 ? -14.693 -2.525 0.205 1.00 92.75 106 ALA A N 1
ATOM 807 C CA . ALA A 1 106 ? -13.517 -3.155 -0.384 1.00 92.75 106 ALA A CA 1
ATOM 808 C C . ALA A 1 106 ? -13.155 -2.609 -1.773 1.00 92.75 106 ALA A C 1
ATOM 810 O O . ALA A 1 106 ? -11.973 -2.569 -2.113 1.00 92.75 106 ALA A O 1
ATOM 811 N N . VAL A 1 107 ? -14.144 -2.171 -2.558 1.00 93.06 107 VAL A N 1
ATOM 812 C CA . VAL A 1 107 ? -13.918 -1.616 -3.899 1.00 93.06 107 VAL A CA 1
ATOM 813 C C . VAL A 1 107 ? -13.193 -0.282 -3.779 1.00 93.06 107 VAL A C 1
ATOM 815 O O . VAL A 1 107 ? -12.142 -0.112 -4.390 1.00 93.06 107 VAL A O 1
ATOM 818 N N . CYS A 1 108 ? -13.674 0.616 -2.914 1.00 94.81 108 CYS A N 1
ATOM 819 C CA . CYS A 1 108 ? -13.007 1.885 -2.635 1.00 94.81 108 CYS A CA 1
ATOM 820 C C . CYS A 1 108 ? -11.575 1.677 -2.142 1.00 94.81 108 CYS A C 1
ATOM 822 O O . CYS A 1 108 ? -10.649 2.305 -2.659 1.00 94.81 108 CYS A O 1
ATOM 824 N N . VAL A 1 109 ? -11.383 0.785 -1.162 1.00 95.94 109 VAL A N 1
ATOM 825 C CA . VAL A 1 109 ? -10.051 0.487 -0.615 1.00 95.94 109 VAL A CA 1
ATOM 826 C C . VAL A 1 109 ? -9.120 0.010 -1.717 1.00 95.94 109 VAL A C 1
ATOM 828 O O . VAL A 1 109 ? -7.990 0.479 -1.817 1.00 95.94 109 VAL A O 1
ATOM 831 N N . CYS A 1 110 ? -9.602 -0.889 -2.570 1.00 95.06 110 CYS A N 1
ATOM 832 C CA . CYS A 1 110 ? -8.799 -1.405 -3.655 1.00 95.06 110 CYS A CA 1
ATOM 833 C C . CYS A 1 110 ? -8.405 -0.332 -4.668 1.00 95.06 110 CYS A C 1
ATOM 835 O O . CYS A 1 110 ? -7.231 -0.238 -5.014 1.00 95.06 110 CYS A O 1
ATOM 837 N N . THR A 1 111 ? -9.358 0.485 -5.126 1.00 94.44 111 THR A N 1
ATOM 838 C CA . THR A 1 111 ? -9.080 1.576 -6.067 1.00 94.44 111 THR A CA 1
ATOM 839 C C . THR A 1 111 ? -8.021 2.519 -5.506 1.00 94.44 111 THR A C 1
ATOM 841 O O . THR A 1 111 ? -7.051 2.814 -6.195 1.00 94.44 111 THR A O 1
ATOM 844 N N . ASN A 1 112 ? -8.146 2.924 -4.239 1.00 96.44 112 ASN A N 1
ATOM 845 C CA . ASN A 1 112 ? -7.182 3.835 -3.621 1.00 96.44 112 ASN A CA 1
ATOM 846 C C . ASN A 1 112 ? -5.800 3.185 -3.437 1.00 96.44 112 ASN A C 1
ATOM 848 O O . ASN A 1 112 ? -4.796 3.832 -3.711 1.00 96.44 112 ASN A O 1
ATOM 852 N N . LEU A 1 113 ? -5.725 1.908 -3.040 1.00 96.81 113 LEU A N 1
ATOM 853 C CA . LEU A 1 113 ? -4.449 1.182 -2.963 1.00 96.81 113 LEU A CA 1
ATOM 854 C C . LEU A 1 113 ? -3.775 1.062 -4.337 1.00 96.81 113 LEU A C 1
ATOM 856 O O . LEU A 1 113 ? -2.566 1.241 -4.445 1.00 96.81 113 LEU A O 1
ATOM 860 N N . LYS A 1 114 ? -4.540 0.780 -5.401 1.00 95.44 114 LYS A N 1
ATOM 861 C CA . LYS A 1 114 ? -3.995 0.722 -6.766 1.00 95.44 114 LYS A CA 1
ATOM 862 C C . LYS A 1 114 ? -3.435 2.072 -7.204 1.00 95.44 114 LYS A C 1
ATOM 864 O O . LYS A 1 114 ? -2.332 2.119 -7.738 1.00 95.44 114 LYS A O 1
ATOM 869 N N . GLU A 1 115 ? -4.186 3.146 -6.973 1.00 95.12 115 GLU A N 1
ATOM 870 C CA . GLU A 1 115 ? -3.797 4.510 -7.346 1.00 95.12 115 GLU A CA 1
ATOM 871 C C . GLU A 1 115 ? -2.544 4.960 -6.599 1.00 95.12 115 GLU A C 1
ATOM 873 O O . GLU A 1 115 ? -1.559 5.319 -7.235 1.00 95.12 115 GLU A O 1
ATOM 878 N N . HIS A 1 116 ? -2.518 4.826 -5.276 1.00 97.25 116 HIS A N 1
ATOM 879 C CA . HIS A 1 116 ? -1.373 5.247 -4.473 1.00 97.25 116 HIS A CA 1
ATOM 880 C C . HIS A 1 116 ? -0.105 4.416 -4.763 1.00 97.25 116 HIS A C 1
ATOM 882 O O . HIS A 1 116 ? 1.004 4.953 -4.862 1.00 97.25 116 HIS A O 1
ATOM 888 N N . THR A 1 117 ? -0.257 3.113 -5.031 1.00 97.25 117 THR A N 1
ATOM 889 C CA . THR A 1 117 ? 0.858 2.276 -5.499 1.00 97.25 117 THR A CA 1
ATOM 890 C C . THR A 1 117 ? 1.327 2.676 -6.905 1.00 97.25 117 THR A C 1
ATOM 892 O O . THR A 1 117 ? 2.532 2.671 -7.166 1.00 97.25 117 THR A O 1
ATOM 895 N N . ASN A 1 118 ? 0.414 3.037 -7.815 1.00 96.31 118 ASN A N 1
ATOM 896 C CA . ASN A 1 118 ? 0.764 3.564 -9.138 1.00 96.31 118 ASN A CA 1
ATOM 897 C C . ASN A 1 118 ? 1.531 4.886 -9.029 1.00 96.31 118 ASN A C 1
ATOM 899 O O . ASN A 1 118 ? 2.539 5.040 -9.713 1.00 96.31 118 ASN A O 1
ATOM 903 N N . ASP A 1 119 ? 1.120 5.793 -8.146 1.00 96.00 119 ASP A N 1
ATOM 904 C CA . ASP A 1 119 ? 1.826 7.056 -7.905 1.00 96.00 119 ASP A CA 1
ATOM 905 C C . ASP A 1 119 ? 3.232 6.816 -7.334 1.00 96.00 119 ASP A C 1
ATOM 907 O O . ASP A 1 119 ? 4.189 7.497 -7.701 1.00 96.00 119 ASP A O 1
ATOM 911 N N . SER A 1 120 ? 3.381 5.786 -6.497 1.00 96.88 120 SER A N 1
ATOM 912 C CA . SER A 1 120 ? 4.659 5.421 -5.878 1.00 96.88 120 SER A CA 1
ATOM 913 C C . SER A 1 120 ? 5.627 4.699 -6.828 1.00 96.88 120 SER A C 1
ATOM 915 O O . SER A 1 120 ? 6.843 4.836 -6.699 1.00 96.88 120 SER A O 1
ATOM 917 N N . ARG A 1 121 ? 5.119 3.891 -7.771 1.00 94.75 121 ARG A N 1
ATOM 918 C CA . ARG A 1 121 ? 5.949 3.001 -8.614 1.00 94.75 121 ARG A CA 1
ATOM 919 C C . ARG A 1 121 ? 5.931 3.304 -10.108 1.00 94.75 121 ARG A C 1
ATOM 921 O O . ARG A 1 121 ? 6.754 2.762 -10.847 1.00 94.75 121 ARG A O 1
ATOM 928 N N . GLY A 1 122 ? 4.984 4.104 -10.582 1.00 91.06 122 GLY A N 1
ATOM 929 C CA . GLY A 1 122 ? 4.772 4.351 -12.004 1.00 91.06 122 GLY A CA 1
ATOM 930 C C . GLY A 1 122 ? 4.658 3.051 -12.809 1.00 91.06 122 GLY A C 1
ATOM 931 O O . GLY A 1 122 ? 3.893 2.152 -12.461 1.00 91.06 122 GLY A O 1
ATOM 932 N N . GLY A 1 123 ? 5.456 2.944 -13.878 1.00 89.69 123 GLY A N 1
ATOM 933 C CA . GLY A 1 123 ? 5.456 1.807 -14.809 1.00 89.69 123 GLY A CA 1
ATOM 934 C C . GLY A 1 123 ? 5.832 0.449 -14.205 1.00 89.69 123 GLY A C 1
ATOM 935 O O . GLY A 1 123 ? 5.576 -0.578 -14.827 1.00 89.69 123 GLY A O 1
ATOM 936 N N . GLU A 1 124 ? 6.416 0.422 -13.005 1.00 92.88 124 GLU A N 1
ATOM 937 C CA . GLU A 1 124 ? 6.740 -0.826 -12.302 1.00 92.88 124 GLU A CA 1
ATOM 938 C C . GLU A 1 124 ? 5.611 -1.332 -11.398 1.00 92.88 124 GLU A C 1
ATOM 940 O O . GLU A 1 124 ? 5.711 -2.418 -10.817 1.00 92.88 124 GLU A O 1
ATOM 945 N N . SER A 1 125 ? 4.547 -0.545 -11.231 1.00 94.50 125 SER A N 1
ATOM 946 C CA . SER A 1 125 ? 3.381 -0.985 -10.478 1.00 94.50 125 SER A CA 1
ATOM 947 C C . SER A 1 125 ? 2.737 -2.200 -11.156 1.00 94.50 125 SER A C 1
ATOM 949 O O . SER A 1 125 ? 2.548 -2.195 -12.376 1.00 94.50 125 SER A O 1
ATOM 951 N N . PRO A 1 126 ? 2.310 -3.229 -10.397 1.00 94.25 126 PRO A N 1
ATOM 952 C CA . PRO A 1 126 ? 1.566 -4.347 -10.971 1.00 94.25 126 PRO A CA 1
ATOM 953 C C . PRO A 1 126 ? 0.196 -3.936 -11.532 1.00 94.25 126 PRO A C 1
ATOM 955 O O . PRO A 1 126 ? -0.391 -4.726 -12.270 1.00 94.25 126 PRO A O 1
ATOM 958 N N . TYR A 1 127 ? -0.282 -2.731 -11.195 1.00 93.25 127 TYR A N 1
ATOM 959 C CA . TYR A 1 127 ? -1.554 -2.158 -11.645 1.00 93.25 127 TYR A CA 1
ATOM 960 C C . TYR A 1 127 ? -1.380 -1.118 -12.760 1.00 93.25 127 TYR A C 1
ATOM 962 O O . TYR A 1 127 ? -2.339 -0.435 -13.129 1.00 93.25 127 TYR A O 1
ATOM 970 N N . TYR A 1 128 ? -0.162 -0.940 -13.283 1.00 89.06 128 TYR A N 1
ATOM 971 C CA . TYR A 1 128 ? 0.084 0.045 -14.328 1.00 89.06 128 TYR A CA 1
ATOM 972 C C . TYR A 1 128 ? -0.718 -0.288 -15.594 1.00 89.06 128 TYR A C 1
ATOM 974 O O . TYR A 1 128 ? -0.689 -1.415 -16.091 1.00 89.06 128 TYR A O 1
ATOM 982 N N . GLY A 1 129 ? -1.433 0.707 -16.123 1.00 82.75 129 GLY A N 1
ATOM 983 C CA . GLY A 1 129 ? -2.292 0.551 -17.300 1.00 82.75 129 GLY A CA 1
ATOM 984 C C . GLY A 1 129 ? -3.668 -0.066 -17.022 1.00 82.75 129 GLY A C 1
ATOM 985 O O . GLY A 1 129 ? -4.456 -0.198 -17.957 1.00 82.75 129 GLY A O 1
ATOM 986 N N . GLU A 1 130 ? -3.994 -0.411 -15.772 1.00 81.62 130 GLU A N 1
ATOM 987 C CA . GLU A 1 130 ? -5.376 -0.711 -15.392 1.00 81.62 130 GLU A CA 1
ATOM 988 C C . GLU A 1 130 ? -6.196 0.593 -15.396 1.00 81.62 130 GLU A C 1
ATOM 990 O O . GLU A 1 130 ? -5.809 1.588 -14.782 1.00 81.62 130 GLU A O 1
ATOM 995 N N . THR A 1 131 ? -7.315 0.622 -16.125 1.00 59.91 131 THR A N 1
ATOM 996 C CA . THR A 1 131 ? -8.247 1.761 -16.121 1.00 59.91 131 THR A CA 1
ATOM 997 C C . THR A 1 131 ? -9.080 1.769 -14.840 1.00 59.91 131 THR A C 1
ATOM 999 O O . THR A 1 131 ? -9.511 0.702 -14.398 1.00 59.91 131 THR A O 1
ATOM 1002 N N . ARG A 1 132 ? -9.307 2.966 -14.282 1.00 56.19 132 ARG A N 1
ATOM 1003 C CA . ARG A 1 132 ? -10.158 3.213 -13.105 1.00 56.19 132 ARG A CA 1
ATOM 1004 C C . ARG A 1 132 ? -11.588 2.711 -13.305 1.00 56.19 132 ARG A C 1
ATOM 1006 O O . ARG A 1 132 ? -12.113 2.879 -14.429 1.00 56.19 132 ARG A O 1
#